Protein AF-A0A7J9VIL5-F1 (afdb_monomer_lite)

Sequence (180 aa):
MVEESLAQEIERLESEGIIAGARVLRSEQWAPGNVTVGGDVGLELYQQQTGLLFSHMFGAVATAGVAPTFTHTFTPGDLSGKAFTAQVGRPDVGGVVRAFTYAGCKVASWELAVEAGENATLGLTVIGMTETTATPLAVATFATDAARPLNFRHGAVTIAGAAAKVRALTVSADNMLSDD

Structure (mmCIF, N/CA/C/O backbone):
data_AF-A0A7J9VIL5-F1
#
_entry.id   AF-A0A7J9VIL5-F1
#
loop_
_atom_site.group_PDB
_atom_site.id
_atom_site.type_symbol
_atom_site.label_atom_id
_atom_site.label_alt_id
_atom_site.label_comp_id
_atom_site.label_asym_id
_atom_site.label_entity_id
_atom_site.label_seq_id
_atom_site.pdbx_PDB_ins_code
_atom_site.Cartn_x
_atom_site.Cartn_y
_atom_site.Cartn_z
_atom_site.occupancy
_atom_site.B_iso_or_equiv
_atom_site.auth_seq_id
_atom_site.auth_comp_id
_atom_site.auth_asym_id
_atom_site.auth_atom_id
_atom_site.pdbx_PDB_model_num
ATOM 1 N N . MET A 1 1 ? -7.597 -12.690 -6.218 1.00 50.41 1 MET A N 1
ATOM 2 C CA . MET A 1 1 ? -6.317 -11.952 -6.380 1.00 50.41 1 MET A CA 1
ATOM 3 C C . MET A 1 1 ? -6.499 -10.450 -6.633 1.00 50.41 1 MET A C 1
ATOM 5 O O . MET A 1 1 ? -5.510 -9.735 -6.573 1.00 50.41 1 MET A O 1
ATOM 9 N N . VAL A 1 2 ? -7.735 -9.960 -6.831 1.00 71.75 2 VAL A N 1
ATOM 10 C CA . VAL A 1 2 ? -8.103 -8.544 -6.643 1.00 71.75 2 VAL A CA 1
ATOM 11 C C . VAL A 1 2 ? -9.085 -8.488 -5.483 1.00 71.75 2 VAL A C 1
ATOM 13 O O . VAL A 1 2 ? -10.294 -8.586 -5.671 1.00 71.75 2 VAL A O 1
ATOM 16 N N . GLU A 1 3 ? -8.545 -8.501 -4.277 1.00 86.56 3 GLU A N 1
ATOM 17 C CA . GLU A 1 3 ? -9.313 -8.544 -3.036 1.00 86.56 3 GLU A CA 1
ATOM 18 C C . GLU A 1 3 ? -8.623 -7.654 -2.012 1.00 86.56 3 GLU A C 1
ATOM 20 O O . GLU A 1 3 ? -7.437 -7.352 -2.135 1.00 86.56 3 GLU A O 1
ATOM 25 N N . GLU A 1 4 ? -9.384 -7.204 -1.030 1.00 92.62 4 GLU A N 1
ATOM 26 C CA . GLU A 1 4 ? -8.912 -6.312 0.014 1.00 92.62 4 GLU A CA 1
ATOM 27 C C . GLU A 1 4 ? -9.476 -6.791 1.355 1.00 92.62 4 GLU A C 1
ATOM 29 O O . GLU A 1 4 ? -10.646 -7.175 1.427 1.00 92.62 4 GLU A O 1
ATOM 34 N N . SER A 1 5 ? -8.638 -6.808 2.394 1.00 94.88 5 SER A N 1
ATOM 35 C CA . SER A 1 5 ? -8.974 -7.343 3.720 1.00 94.88 5 SER A CA 1
ATOM 36 C C . SER A 1 5 ? -8.594 -6.425 4.888 1.00 94.88 5 SER A C 1
ATOM 38 O O . SER A 1 5 ? -8.557 -6.887 6.024 1.00 94.88 5 SER A O 1
ATOM 40 N N . LEU A 1 6 ? -8.346 -5.132 4.651 1.00 95.50 6 LEU A N 1
ATOM 41 C CA . LEU A 1 6 ? -8.044 -4.165 5.706 1.00 95.50 6 LEU A CA 1
ATOM 42 C C . LEU A 1 6 ? -9.165 -4.145 6.741 1.00 95.50 6 LEU A C 1
ATOM 44 O O . LEU A 1 6 ? -10.352 -4.006 6.427 1.00 95.50 6 LEU A O 1
ATOM 48 N N . ALA A 1 7 ? -8.787 -4.246 8.000 1.00 95.44 7 ALA A N 1
ATOM 49 C CA . ALA A 1 7 ? -9.710 -4.131 9.106 1.00 95.44 7 ALA A CA 1
ATOM 50 C C . ALA A 1 7 ? -8.977 -3.606 10.332 1.00 95.44 7 ALA A C 1
ATOM 52 O O . ALA A 1 7 ? -7.764 -3.769 10.480 1.00 95.44 7 ALA A O 1
ATOM 53 N N . GLN A 1 8 ? -9.737 -2.979 11.220 1.00 93.94 8 GLN A N 1
ATOM 54 C CA . GLN A 1 8 ? -9.342 -2.843 12.606 1.00 93.94 8 GLN A CA 1
ATOM 55 C C . GLN A 1 8 ? -9.804 -4.065 13.397 1.00 93.94 8 GLN A C 1
ATOM 57 O O . GLN A 1 8 ? -11.002 -4.348 13.482 1.00 93.94 8 GLN A O 1
ATOM 62 N N . GLU A 1 9 ? -8.860 -4.733 14.044 1.00 91.62 9 GLU A N 1
ATOM 63 C CA . GLU A 1 9 ? -9.131 -5.790 15.006 1.00 91.62 9 GLU A CA 1
ATOM 64 C C . GLU A 1 9 ? -8.836 -5.283 16.416 1.00 91.62 9 GLU A C 1
ATOM 66 O O . GLU A 1 9 ? -7.842 -4.608 16.678 1.00 91.62 9 GLU A O 1
ATOM 71 N N . ILE A 1 10 ? -9.754 -5.572 17.336 1.00 89.94 10 ILE A N 1
ATOM 72 C CA . ILE A 1 10 ? -9.582 -5.288 18.758 1.00 89.94 10 ILE A CA 1
ATOM 73 C C . ILE A 1 10 ? -9.507 -6.639 19.443 1.00 89.94 10 ILE A C 1
ATOM 75 O O . ILE A 1 10 ? -10.493 -7.383 19.456 1.00 89.94 10 ILE A O 1
ATOM 79 N N . GLU A 1 11 ? -8.347 -6.953 20.005 1.00 87.88 11 GLU A N 1
ATOM 80 C CA . GLU A 1 11 ? -8.151 -8.196 20.728 1.00 87.88 11 GLU A CA 1
ATOM 81 C C . GLU A 1 11 ? -9.124 -8.272 21.909 1.00 87.88 11 GLU A C 1
ATOM 83 O O . GLU A 1 11 ? -9.329 -7.314 22.663 1.00 87.88 11 GLU A O 1
ATOM 88 N N . ARG A 1 12 ? -9.746 -9.437 22.077 1.00 88.31 12 ARG A N 1
ATOM 89 C CA . ARG A 1 12 ? -10.652 -9.715 23.185 1.00 88.31 12 ARG A CA 1
ATOM 90 C C . ARG A 1 12 ? -9.928 -10.596 24.198 1.00 88.31 12 ARG A C 1
ATOM 92 O O . ARG A 1 12 ? -9.830 -11.803 24.007 1.00 88.31 12 ARG A O 1
ATOM 99 N N . LEU A 1 13 ? -9.475 -9.999 25.297 1.00 88.00 13 LEU A N 1
ATOM 100 C CA . LEU A 1 13 ? -8.870 -10.725 26.411 1.00 88.00 13 LEU A CA 1
ATOM 101 C C . LEU A 1 13 ? -9.982 -11.314 27.281 1.00 88.00 13 LEU A C 1
ATOM 103 O O . LEU A 1 13 ? -10.605 -10.611 28.082 1.00 88.00 13 LEU A O 1
ATOM 107 N N . GLU A 1 14 ? -10.284 -12.595 27.085 1.00 88.19 14 GLU A N 1
ATOM 108 C CA . GLU A 1 14 ? -11.337 -13.283 27.834 1.00 88.19 14 GLU A CA 1
ATOM 109 C C . GLU A 1 14 ? -10.905 -13.618 29.264 1.00 88.19 14 GLU A C 1
ATOM 111 O O . GLU A 1 14 ? -9.749 -13.927 29.547 1.00 88.19 14 GLU A O 1
ATOM 116 N N . SER A 1 15 ? -11.853 -13.550 30.199 1.00 85.69 15 SER A N 1
ATOM 117 C CA . SER A 1 15 ? -11.579 -13.873 31.597 1.00 85.69 15 SER A CA 1
ATOM 118 C C . SER A 1 15 ? -11.447 -15.383 31.802 1.00 85.69 15 SER A C 1
ATOM 120 O O . SER A 1 15 ? -12.393 -16.127 31.573 1.00 85.69 15 SER A O 1
ATOM 122 N N . GLU A 1 16 ? -10.338 -15.843 32.376 1.00 86.00 16 GLU A N 1
ATOM 123 C CA . GLU A 1 16 ? -10.202 -17.243 32.822 1.00 86.00 16 GLU A CA 1
ATOM 124 C C . GLU A 1 16 ? -11.049 -17.561 34.077 1.00 86.00 16 GLU A C 1
ATOM 126 O O . GLU A 1 16 ? -11.151 -18.708 34.516 1.00 86.00 16 GLU A O 1
ATOM 131 N N . GLY A 1 17 ? -11.672 -16.543 34.682 1.00 81.44 17 GLY A N 1
ATOM 132 C CA . GLY A 1 17 ? -12.473 -16.673 35.891 1.00 81.44 17 GLY A CA 1
ATOM 133 C C . GLY A 1 17 ? -13.836 -17.321 35.637 1.00 81.44 17 GLY A C 1
ATOM 134 O O . GLY A 1 17 ? -14.679 -16.788 34.913 1.00 81.44 17 GLY A O 1
ATOM 135 N N . ILE A 1 18 ? -14.105 -18.436 36.318 1.00 79.62 18 ILE A N 1
ATOM 136 C CA . ILE A 1 18 ? -15.421 -19.087 36.307 1.00 79.62 18 ILE A CA 1
ATOM 137 C C . ILE A 1 18 ? -16.302 -18.477 37.404 1.00 79.62 18 ILE A C 1
ATOM 139 O O . ILE A 1 18 ? -15.983 -18.543 38.591 1.00 79.62 18 ILE A O 1
ATOM 143 N N . ILE A 1 19 ? -17.449 -17.910 37.018 1.00 81.50 19 ILE A N 1
ATOM 144 C CA . ILE A 1 19 ? -18.454 -17.417 37.968 1.00 81.50 19 ILE A CA 1
ATOM 145 C C . ILE A 1 19 ? -19.258 -18.606 38.499 1.00 81.50 19 ILE A C 1
ATOM 147 O O . ILE A 1 19 ? -19.822 -19.382 37.726 1.00 81.50 19 ILE A O 1
ATOM 151 N N . ALA A 1 20 ? -19.359 -18.728 39.824 1.00 81.88 20 ALA A N 1
ATOM 152 C CA . ALA A 1 20 ? -20.135 -19.788 40.460 1.00 81.88 20 ALA A CA 1
ATOM 153 C C . ALA A 1 20 ? -21.580 -19.833 39.924 1.00 81.88 20 ALA A C 1
ATOM 155 O O . ALA A 1 20 ? -22.279 -18.821 39.873 1.00 81.88 20 ALA A O 1
ATOM 156 N N . GLY A 1 21 ? -22.024 -21.022 39.508 1.00 82.88 21 GLY A N 1
ATOM 157 C CA . GLY A 1 21 ? -23.356 -21.241 38.934 1.00 82.88 21 GLY A CA 1
ATOM 158 C C . GLY A 1 21 ? -23.487 -20.922 37.438 1.00 82.88 21 GLY A C 1
ATOM 159 O O . GLY A 1 21 ? -24.514 -21.255 36.849 1.00 82.88 21 GLY A O 1
ATOM 160 N N . ALA A 1 22 ? -22.468 -20.342 36.798 1.00 79.19 22 ALA A N 1
ATOM 161 C CA . ALA A 1 22 ? -22.410 -20.204 35.346 1.00 79.19 22 ALA A CA 1
ATOM 162 C C . ALA A 1 22 ? -21.705 -21.417 34.716 1.00 79.19 22 ALA A C 1
ATOM 164 O O . ALA A 1 22 ? -20.720 -21.924 35.247 1.00 79.19 22 ALA A O 1
ATOM 165 N N . ARG A 1 23 ? -22.223 -21.896 33.579 1.00 80.44 23 ARG A N 1
ATOM 166 C CA . ARG A 1 23 ? -21.631 -23.009 32.806 1.00 80.44 23 ARG A CA 1
ATOM 167 C C . ARG A 1 23 ? -20.830 -22.548 31.589 1.00 80.44 23 ARG A C 1
ATOM 169 O O . ARG A 1 23 ? -20.159 -23.361 30.968 1.00 80.44 23 ARG A O 1
ATOM 176 N N . VAL A 1 24 ? -20.950 -21.270 31.241 1.00 83.25 24 VAL A N 1
ATOM 177 C CA . VAL A 1 24 ? -20.284 -20.624 30.110 1.00 83.25 24 VAL A CA 1
ATOM 178 C C . VAL A 1 24 ? -19.866 -19.218 30.522 1.00 83.25 24 VAL A C 1
ATOM 180 O O . VAL A 1 24 ? -20.487 -18.619 31.408 1.00 83.25 24 VAL A O 1
ATOM 183 N N . LEU A 1 25 ? -18.831 -18.706 29.863 1.00 81.25 25 LEU A N 1
ATOM 184 C CA . LEU A 1 25 ? -18.426 -17.307 29.930 1.00 81.25 25 LEU A CA 1
ATOM 185 C C . LEU A 1 25 ? -19.594 -16.402 29.525 1.00 81.25 25 LEU A C 1
ATOM 187 O O . LEU A 1 25 ? -20.262 -16.630 28.515 1.00 81.25 25 LEU A O 1
ATOM 191 N N . ARG A 1 26 ? -19.864 -15.374 30.329 1.00 83.19 26 ARG A N 1
ATOM 192 C CA . ARG A 1 26 ? -20.843 -14.340 29.975 1.00 83.19 26 ARG A CA 1
ATOM 193 C C . ARG A 1 26 ? -20.239 -13.394 28.940 1.00 83.19 26 ARG A C 1
ATOM 195 O O . ARG A 1 26 ? -19.035 -13.162 28.937 1.00 83.19 26 ARG A O 1
ATOM 202 N N . SER A 1 27 ? -21.086 -12.768 28.122 1.00 83.06 27 SER A N 1
ATOM 203 C CA . SER A 1 27 ? -20.645 -11.831 27.072 1.00 83.06 27 SER A CA 1
ATOM 204 C C . SER A 1 27 ? -19.795 -10.663 27.596 1.00 83.06 27 SER A C 1
ATOM 206 O O . SER A 1 27 ? -18.998 -10.107 26.844 1.00 83.06 27 SER A O 1
ATOM 208 N N . GLU A 1 28 ? -19.954 -10.301 28.869 1.00 85.31 28 GLU A N 1
ATOM 209 C CA . GLU A 1 28 ? -19.268 -9.199 29.560 1.00 85.31 28 GLU A CA 1
ATOM 210 C C . GLU A 1 28 ? -17.911 -9.604 30.161 1.00 85.31 28 GLU A C 1
ATOM 212 O O . GLU A 1 28 ? -17.164 -8.744 30.611 1.00 85.31 28 GLU A O 1
ATOM 217 N N . GLN A 1 29 ? -17.571 -10.897 30.190 1.00 86.88 29 GLN A N 1
ATOM 218 C CA . GLN A 1 29 ? -16.347 -11.403 30.822 1.00 86.88 29 GLN A CA 1
ATOM 219 C C . GLN A 1 29 ? -15.125 -11.290 29.901 1.00 86.88 29 GLN A C 1
ATOM 221 O O . GLN A 1 29 ? -14.485 -12.286 29.564 1.00 86.88 29 GLN A O 1
ATOM 226 N N . TRP A 1 30 ? -14.808 -10.067 29.489 1.00 90.75 30 TRP A N 1
ATOM 227 C CA . TRP A 1 30 ? -13.638 -9.754 28.677 1.00 90.75 30 TRP A CA 1
ATOM 228 C C . TRP A 1 30 ? -13.170 -8.315 28.908 1.00 90.75 30 TRP A C 1
ATOM 230 O O . TRP A 1 30 ? -13.945 -7.464 29.348 1.00 90.75 30 TRP A O 1
ATOM 240 N N . ALA A 1 31 ? -11.915 -8.045 28.568 1.00 88.62 31 ALA A N 1
ATOM 241 C CA . ALA A 1 31 ? -11.353 -6.703 28.457 1.00 88.62 31 ALA A CA 1
ATOM 242 C C . ALA A 1 31 ? -10.746 -6.501 27.055 1.00 88.62 31 ALA A C 1
ATOM 244 O O . ALA A 1 31 ? -10.309 -7.478 26.442 1.00 88.62 31 ALA A O 1
ATOM 245 N N . PRO A 1 32 ? -10.725 -5.266 26.523 1.00 87.50 32 PRO A N 1
ATOM 246 C CA . PRO A 1 32 ? -10.041 -4.983 25.266 1.00 87.50 32 PRO A CA 1
ATOM 247 C C . PRO A 1 32 ? -8.521 -5.116 25.446 1.00 87.50 32 PRO A C 1
ATOM 249 O O . PRO A 1 32 ? -7.963 -4.583 26.407 1.00 87.50 32 PRO A O 1
ATOM 252 N N . GLY A 1 33 ? -7.885 -5.843 24.532 1.00 87.75 33 GLY A N 1
ATOM 253 C CA . GLY A 1 33 ? -6.436 -5.964 24.388 1.00 87.75 33 GLY A CA 1
ATOM 254 C C . GLY A 1 33 ? -5.891 -4.994 23.341 1.00 87.75 33 GLY A C 1
ATOM 255 O O . GLY A 1 33 ? -6.395 -3.874 23.205 1.00 87.75 33 GLY A O 1
ATOM 256 N N . ASN A 1 34 ? -4.861 -5.418 22.608 1.00 86.69 34 ASN A N 1
ATOM 257 C CA . ASN A 1 34 ? -4.253 -4.589 21.569 1.00 86.69 34 ASN A CA 1
ATOM 258 C C . ASN A 1 34 ? -5.235 -4.290 20.425 1.00 86.69 34 ASN A C 1
ATOM 260 O O . ASN A 1 34 ? -6.124 -5.082 20.106 1.00 86.69 34 ASN A O 1
ATOM 264 N N . VAL A 1 35 ? -5.057 -3.123 19.803 1.00 89.31 35 VAL A N 1
ATOM 265 C CA . VAL A 1 35 ? -5.771 -2.738 18.583 1.00 89.31 35 VAL A CA 1
ATOM 266 C C . VAL A 1 35 ? -4.790 -2.814 17.431 1.00 89.31 35 VAL A C 1
ATOM 268 O O . VAL A 1 35 ? -3.784 -2.109 17.437 1.00 89.31 35 VAL A O 1
ATOM 271 N N . THR A 1 36 ? -5.098 -3.638 16.443 1.00 92.25 36 THR A N 1
ATOM 272 C CA . THR A 1 36 ? -4.320 -3.758 15.214 1.00 92.25 36 THR A CA 1
ATOM 273 C C . THR A 1 36 ? -5.149 -3.240 14.051 1.00 92.25 36 THR A C 1
ATOM 275 O O . THR A 1 36 ? -6.374 -3.363 14.020 1.00 92.25 36 THR A O 1
ATOM 278 N N . VAL A 1 37 ? -4.488 -2.595 13.096 1.00 95.31 37 VAL A N 1
ATOM 279 C CA . VAL A 1 37 ? -5.120 -2.104 11.873 1.00 95.31 37 VAL A CA 1
ATOM 280 C C . VAL A 1 37 ? -4.255 -2.556 10.716 1.00 95.31 37 VAL A C 1
ATOM 282 O O . VAL A 1 37 ? -3.073 -2.224 10.663 1.00 95.31 37 VAL A O 1
ATOM 285 N N . GLY A 1 38 ? -4.824 -3.299 9.779 1.00 95.06 38 GLY A N 1
ATOM 286 C CA . GLY A 1 38 ? -4.060 -3.810 8.652 1.00 95.06 38 GLY A CA 1
ATOM 287 C C . GLY A 1 38 ? -4.807 -4.869 7.866 1.00 95.06 38 GLY A C 1
ATOM 288 O O . GLY A 1 38 ? -5.978 -5.133 8.123 1.00 95.06 38 GLY A O 1
ATOM 289 N N . GLY A 1 39 ? -4.123 -5.432 6.879 1.00 95.38 39 GLY A N 1
ATOM 290 C CA . GLY A 1 39 ? -4.650 -6.454 5.983 1.00 95.38 39 GLY A CA 1
ATOM 291 C C . GLY A 1 39 ? -3.983 -6.406 4.614 1.00 95.38 39 GLY A C 1
ATOM 292 O O . GLY A 1 39 ? -3.057 -5.625 4.374 1.00 95.38 39 GLY A O 1
ATOM 293 N N . ASP A 1 40 ? -4.490 -7.228 3.706 1.00 96.38 40 ASP A N 1
ATOM 294 C CA . ASP A 1 40 ? -3.935 -7.409 2.372 1.00 96.38 40 ASP A CA 1
ATOM 295 C C . ASP A 1 40 ? -4.721 -6.618 1.331 1.00 96.38 40 ASP A C 1
ATOM 297 O O . ASP A 1 40 ? -5.937 -6.438 1.425 1.00 96.38 40 ASP A O 1
ATOM 301 N N . VAL A 1 41 ? -4.017 -6.160 0.300 1.00 95.44 41 VAL A N 1
ATOM 302 C CA . VAL A 1 41 ? -4.581 -5.475 -0.862 1.00 95.44 41 VAL A CA 1
ATOM 303 C C . VAL A 1 41 ? -3.983 -6.088 -2.126 1.00 95.44 41 VAL A C 1
ATOM 305 O O . VAL A 1 41 ? -2.790 -5.946 -2.396 1.00 95.44 41 VAL A O 1
ATOM 308 N N . GLY A 1 42 ? -4.820 -6.754 -2.919 1.00 94.69 42 GLY A N 1
ATOM 309 C CA . GLY A 1 42 ? -4.481 -7.303 -4.231 1.00 94.69 42 GLY A CA 1
ATOM 310 C C . GLY A 1 42 ? -5.042 -6.445 -5.362 1.00 94.69 42 GLY A C 1
ATOM 311 O O . GLY A 1 42 ? -6.223 -6.098 -5.362 1.00 94.69 42 GLY A O 1
ATOM 312 N N . LEU A 1 43 ? -4.201 -6.102 -6.337 1.00 91.38 43 LEU A N 1
ATOM 313 C CA . LEU A 1 43 ? -4.531 -5.223 -7.462 1.00 91.38 43 LEU A CA 1
ATOM 314 C C . LEU A 1 43 ? -3.930 -5.769 -8.762 1.00 91.38 43 LEU A C 1
ATOM 316 O O . LEU A 1 43 ? -2.852 -6.366 -8.746 1.00 91.38 43 LEU A O 1
ATOM 320 N N . GLU A 1 44 ? -4.541 -5.478 -9.913 1.00 93.44 44 GLU A N 1
ATOM 321 C CA . GLU A 1 44 ? -3.771 -5.473 -11.162 1.00 93.44 44 GLU A CA 1
ATOM 322 C C . GLU A 1 44 ? -2.944 -4.190 -11.272 1.00 93.44 44 GLU A C 1
ATOM 324 O O . GLU A 1 44 ? -3.331 -3.119 -10.799 1.00 93.44 44 GLU A O 1
ATOM 329 N N . LEU A 1 45 ? -1.793 -4.279 -11.930 1.00 91.62 45 LEU A N 1
ATOM 330 C CA . LEU A 1 45 ? -0.929 -3.130 -12.134 1.00 91.62 45 LEU A CA 1
ATOM 331 C C . LEU A 1 45 ? -1.412 -2.317 -13.340 1.00 91.62 45 LEU A C 1
ATOM 333 O O . LEU A 1 45 ? -1.381 -2.795 -14.472 1.00 91.62 45 LEU A O 1
ATOM 337 N N . TYR A 1 46 ? -1.812 -1.068 -13.116 1.00 89.75 46 TYR A N 1
ATOM 338 C CA . TYR A 1 46 ? -2.254 -0.152 -14.171 1.00 89.75 46 TYR A CA 1
ATOM 339 C C . TYR A 1 46 ? -1.144 0.818 -14.593 1.00 89.75 46 TYR A C 1
ATOM 341 O O . TYR A 1 46 ? -0.181 1.069 -13.870 1.00 89.75 46 TYR A O 1
ATOM 349 N N . GLN A 1 47 ? -1.283 1.396 -15.786 1.00 83.31 47 GLN A N 1
ATOM 350 C CA . GLN A 1 47 ? -0.297 2.330 -16.344 1.00 83.31 47 GLN A CA 1
ATOM 351 C C . GLN A 1 47 ? -0.243 3.711 -15.658 1.00 83.31 47 GLN A C 1
ATOM 353 O O . GLN A 1 47 ? 0.608 4.530 -15.998 1.00 83.31 47 GLN A O 1
ATOM 358 N N . GLN A 1 48 ? -1.150 4.005 -14.723 1.00 84.81 48 GLN A N 1
ATOM 359 C CA . GLN A 1 48 ? -1.233 5.292 -14.027 1.00 84.81 48 GLN A CA 1
ATOM 360 C C . GLN A 1 48 ? -1.308 5.097 -12.509 1.00 84.81 48 GLN A C 1
ATOM 362 O O . GLN A 1 48 ? -1.772 4.069 -12.033 1.00 84.81 48 GLN A O 1
ATOM 367 N N . GLN A 1 49 ? -0.859 6.112 -11.761 1.00 81.25 49 GLN A N 1
ATOM 368 C CA . GLN A 1 49 ? -0.981 6.242 -10.295 1.00 81.25 49 GLN A CA 1
ATOM 369 C C . GLN A 1 49 ? -0.277 5.170 -9.429 1.00 81.25 49 GLN A C 1
ATOM 371 O O . GLN A 1 49 ? -0.273 5.282 -8.206 1.00 81.25 49 GLN A O 1
ATOM 376 N N . THR A 1 50 ? 0.435 4.211 -10.023 1.00 86.75 50 THR A N 1
ATOM 377 C CA . THR A 1 50 ? 1.204 3.175 -9.302 1.00 86.75 50 THR A CA 1
ATOM 378 C C . THR A 1 50 ? 2.473 3.700 -8.623 1.00 86.75 50 THR A C 1
ATOM 380 O O . THR A 1 50 ? 2.939 3.120 -7.644 1.00 86.75 50 THR A O 1
ATOM 383 N N . GLY A 1 51 ? 3.008 4.841 -9.074 1.00 89.75 51 GLY A N 1
ATOM 384 C CA . GLY A 1 51 ? 4.227 5.434 -8.510 1.00 89.75 51 GLY A CA 1
ATOM 385 C C . GLY A 1 51 ? 4.113 5.842 -7.036 1.00 89.75 51 GLY A C 1
ATOM 386 O O . GLY A 1 51 ? 5.119 5.842 -6.325 1.00 89.75 51 GLY A O 1
ATOM 387 N N . LEU A 1 52 ? 2.899 6.138 -6.554 1.00 90.06 52 LEU A N 1
ATOM 388 C CA . LEU A 1 52 ? 2.655 6.379 -5.131 1.00 90.06 52 LEU A CA 1
ATOM 389 C C . LEU A 1 52 ? 2.944 5.108 -4.323 1.00 90.06 52 LEU A C 1
ATOM 391 O O . LEU A 1 52 ? 3.777 5.138 -3.422 1.00 90.06 52 LEU A O 1
ATOM 395 N N . LEU A 1 53 ? 2.320 3.987 -4.696 1.00 92.56 53 LEU A N 1
ATOM 396 C CA . LEU A 1 53 ? 2.506 2.696 -4.027 1.00 92.56 53 LEU A CA 1
ATOM 397 C C . LEU A 1 53 ? 3.973 2.263 -4.070 1.00 92.56 53 LEU A C 1
ATOM 399 O O . LEU A 1 53 ? 4.540 1.922 -3.038 1.00 92.56 53 LEU A O 1
ATOM 403 N N . PHE A 1 54 ? 4.630 2.397 -5.225 1.00 94.25 54 PHE A N 1
ATOM 404 C CA . PHE A 1 54 ? 6.054 2.082 -5.360 1.00 94.25 54 PHE A CA 1
ATOM 405 C C . PHE A 1 54 ? 6.944 2.955 -4.464 1.00 94.25 54 PHE A C 1
ATOM 407 O O . PHE A 1 54 ? 7.913 2.464 -3.891 1.00 94.25 54 PHE A O 1
ATOM 414 N N . SER A 1 55 ? 6.595 4.225 -4.250 1.00 93.81 55 SER A N 1
ATOM 415 C CA . SER A 1 55 ? 7.324 5.074 -3.299 1.00 93.81 55 SER A CA 1
ATOM 416 C C . SER A 1 55 ? 7.192 4.578 -1.853 1.00 93.81 55 SER A C 1
ATOM 418 O O . SER A 1 55 ? 8.149 4.688 -1.091 1.00 93.81 55 SER A O 1
ATOM 420 N N . HIS A 1 56 ? 6.042 4.009 -1.478 1.00 94.69 56 HIS A N 1
ATOM 421 C CA . HIS A 1 56 ? 5.818 3.417 -0.152 1.00 94.69 56 HIS A CA 1
ATOM 422 C C . HIS A 1 56 ? 6.374 1.993 -0.010 1.00 94.69 56 HIS A C 1
ATOM 424 O O . HIS A 1 56 ? 6.659 1.577 1.106 1.00 94.69 56 HIS A O 1
ATOM 430 N N . MET A 1 57 ? 6.560 1.268 -1.115 1.00 95.12 57 MET A N 1
ATOM 431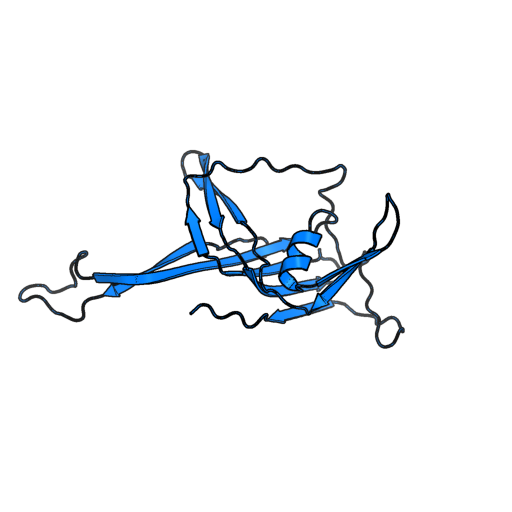 C CA . MET A 1 57 ? 7.201 -0.051 -1.137 1.00 95.12 57 MET A CA 1
ATOM 432 C C . MET A 1 57 ? 8.724 0.044 -1.029 1.00 95.12 57 MET A C 1
ATOM 434 O O . MET A 1 57 ? 9.328 -0.730 -0.297 1.00 95.12 57 MET A O 1
ATOM 438 N N . PHE A 1 58 ? 9.339 0.974 -1.770 1.00 94.69 58 PHE A N 1
ATOM 439 C CA . PHE A 1 58 ? 10.795 1.066 -1.913 1.00 94.69 58 PHE A CA 1
ATOM 440 C C . PHE A 1 58 ? 11.434 2.167 -1.054 1.00 94.69 58 PHE A C 1
ATOM 442 O O . PHE A 1 58 ? 12.611 2.072 -0.734 1.00 94.69 58 PHE A O 1
ATOM 449 N N . GLY A 1 59 ? 10.710 3.226 -0.682 1.00 93.44 59 GLY A N 1
ATOM 450 C CA . GLY A 1 59 ? 11.215 4.313 0.172 1.00 93.44 59 GLY A CA 1
ATOM 451 C C . GLY A 1 59 ? 11.999 5.413 -0.553 1.00 93.44 59 GLY A C 1
ATOM 452 O O . GLY A 1 59 ? 11.910 6.580 -0.164 1.00 93.44 59 GLY A O 1
ATOM 453 N N . ALA A 1 60 ? 12.680 5.101 -1.659 1.00 93.44 60 ALA A N 1
ATOM 454 C CA . ALA A 1 60 ? 13.34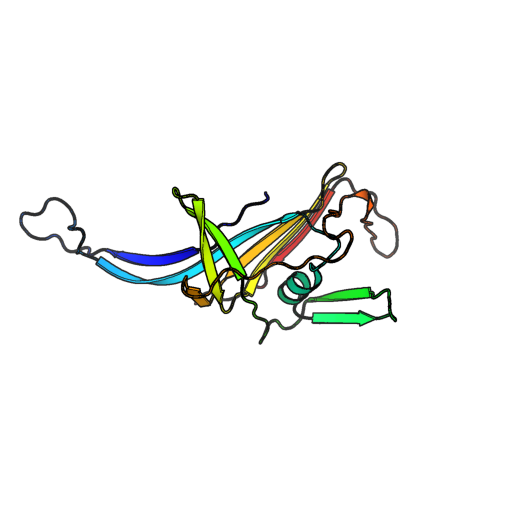9 6.094 -2.501 1.00 93.44 60 ALA A CA 1
ATOM 455 C C . ALA A 1 60 ? 12.890 6.029 -3.966 1.00 93.44 60 ALA A C 1
ATOM 457 O O . ALA A 1 60 ? 12.736 4.956 -4.550 1.00 93.44 60 ALA A O 1
ATOM 458 N N . VAL A 1 61 ? 12.704 7.209 -4.568 1.00 94.81 61 VAL A N 1
ATOM 459 C CA . VAL A 1 61 ? 12.366 7.377 -5.985 1.00 94.81 61 VAL A CA 1
ATOM 460 C C . VAL A 1 61 ? 13.232 8.470 -6.607 1.00 94.81 61 VAL A C 1
ATOM 462 O O . VAL A 1 61 ? 13.300 9.591 -6.104 1.00 94.81 61 VAL A O 1
ATOM 465 N N . ALA A 1 62 ? 13.877 8.156 -7.726 1.00 94.94 62 ALA A N 1
ATOM 466 C CA . ALA A 1 62 ? 14.539 9.127 -8.586 1.00 94.94 62 ALA A CA 1
ATOM 467 C C . ALA A 1 62 ? 13.707 9.320 -9.856 1.00 94.94 62 ALA A C 1
ATOM 469 O O . ALA A 1 62 ? 13.338 8.347 -10.509 1.00 94.94 62 ALA A O 1
ATOM 470 N N . THR A 1 63 ? 13.413 10.571 -10.209 1.00 94.50 63 THR A N 1
ATOM 471 C CA . THR A 1 63 ? 12.664 10.905 -11.427 1.00 94.50 63 THR A CA 1
ATOM 472 C C . THR A 1 63 ? 13.574 11.640 -12.397 1.00 94.50 63 THR A C 1
ATOM 474 O O . THR A 1 63 ? 14.188 12.639 -12.029 1.00 94.50 63 THR A O 1
ATOM 477 N N . ALA A 1 64 ? 13.650 11.159 -13.633 1.00 95.19 64 ALA A N 1
ATOM 478 C CA . ALA A 1 64 ? 14.415 11.771 -14.713 1.00 95.19 64 ALA A CA 1
ATOM 479 C C . ALA A 1 64 ? 13.535 11.990 -15.949 1.00 95.19 64 ALA A C 1
ATOM 481 O O . ALA A 1 64 ? 12.523 11.315 -16.129 1.00 95.19 64 ALA A O 1
ATOM 482 N N . GLY A 1 65 ? 13.942 12.915 -16.818 1.00 92.06 65 GLY A N 1
ATOM 483 C CA . GLY A 1 65 ? 13.228 13.242 -18.054 1.00 92.06 65 GLY A CA 1
ATOM 484 C C . GLY A 1 65 ? 12.611 14.638 -18.044 1.00 92.06 65 GLY A C 1
ATOM 485 O O . GLY A 1 65 ? 12.773 15.411 -17.101 1.00 92.06 65 GLY A O 1
ATOM 486 N N . VAL A 1 66 ? 11.923 14.961 -19.135 1.00 90.19 66 VAL A N 1
ATOM 487 C CA . VAL A 1 66 ? 11.206 16.223 -19.341 1.00 90.19 66 VAL A CA 1
ATOM 488 C C . VAL A 1 66 ? 9.810 15.910 -19.862 1.00 90.19 66 VAL A C 1
ATOM 490 O O . VAL A 1 66 ? 9.613 14.914 -20.559 1.00 90.19 66 VAL A O 1
ATOM 493 N N . ALA A 1 67 ? 8.839 16.764 -19.535 1.00 86.56 67 ALA A N 1
ATOM 494 C CA . ALA A 1 67 ? 7.455 16.566 -19.951 1.00 86.56 67 ALA A CA 1
ATOM 495 C C . ALA A 1 67 ? 7.352 16.303 -21.473 1.00 86.56 67 ALA A C 1
ATOM 497 O O . ALA A 1 67 ? 8.032 16.977 -22.252 1.00 86.56 67 ALA A O 1
ATOM 498 N N . PRO A 1 68 ? 6.506 15.351 -21.911 1.00 81.88 68 PRO A N 1
ATOM 499 C CA . PRO A 1 68 ? 5.471 14.662 -21.130 1.00 81.88 68 PRO A CA 1
ATOM 500 C C . PRO A 1 68 ? 5.905 13.330 -20.490 1.00 81.88 68 PRO A C 1
ATOM 502 O O . PRO A 1 68 ? 5.094 12.719 -19.797 1.00 81.88 68 PRO A O 1
ATOM 505 N N . THR A 1 69 ? 7.139 12.867 -20.709 1.00 85.81 69 THR A N 1
ATOM 506 C CA . THR A 1 69 ? 7.570 11.518 -20.310 1.00 85.81 69 THR A CA 1
ATOM 507 C C . THR A 1 69 ? 8.626 11.575 -19.218 1.00 85.81 69 THR A C 1
ATOM 509 O O . THR A 1 69 ? 9.664 12.219 -19.365 1.00 85.81 69 THR A O 1
ATOM 512 N N . PHE A 1 70 ? 8.386 10.828 -18.145 1.00 88.31 70 PHE A N 1
ATOM 513 C CA . PHE A 1 70 ? 9.313 10.692 -17.032 1.00 88.31 70 PHE A CA 1
ATOM 514 C C . PHE A 1 70 ? 9.668 9.227 -16.813 1.00 88.31 70 PHE A C 1
ATOM 516 O O . PHE A 1 70 ? 8.834 8.337 -16.978 1.00 88.31 70 PHE A O 1
ATOM 523 N N . THR A 1 71 ? 10.911 8.993 -16.413 1.00 91.75 71 THR A N 1
ATOM 524 C CA . THR A 1 71 ? 11.390 7.697 -15.939 1.00 91.75 71 THR A CA 1
ATOM 525 C C . THR A 1 71 ? 11.518 7.768 -14.427 1.00 91.75 71 THR A C 1
ATOM 527 O O . THR A 1 71 ? 12.222 8.638 -13.912 1.00 91.75 71 THR A O 1
ATOM 530 N N . HIS A 1 72 ? 10.860 6.844 -13.727 1.00 92.38 72 HIS A N 1
ATOM 531 C CA . HIS A 1 72 ? 10.969 6.691 -12.280 1.00 92.38 72 HIS A CA 1
ATOM 532 C C . HIS A 1 72 ? 11.793 5.448 -11.948 1.00 92.38 72 HIS A C 1
ATOM 534 O O . HIS A 1 72 ? 11.457 4.344 -12.374 1.00 92.38 72 HIS A O 1
ATOM 540 N N . THR A 1 73 ? 12.849 5.634 -11.166 1.00 93.94 73 THR A N 1
ATOM 541 C CA . THR A 1 73 ? 13.664 4.551 -10.617 1.00 93.94 73 THR A CA 1
ATOM 542 C C . THR A 1 73 ? 13.362 4.435 -9.134 1.00 93.94 73 THR A C 1
ATOM 544 O O . THR A 1 73 ? 13.661 5.357 -8.374 1.00 93.94 73 THR A O 1
ATOM 547 N N . PHE A 1 74 ? 12.776 3.310 -8.733 1.00 94.12 74 PHE A N 1
ATOM 548 C CA . PHE A 1 74 ? 12.495 2.991 -7.337 1.00 94.12 74 PHE A CA 1
ATOM 549 C C . PHE A 1 74 ? 13.605 2.103 -6.790 1.00 94.12 74 PHE A C 1
ATOM 551 O O . PHE A 1 74 ? 13.988 1.118 -7.421 1.00 94.12 74 PHE A O 1
ATOM 558 N N . THR A 1 75 ? 14.142 2.466 -5.633 1.00 94.31 75 THR A N 1
ATOM 559 C CA . THR A 1 75 ? 15.248 1.747 -4.991 1.00 94.31 75 THR A CA 1
ATOM 560 C C . THR A 1 75 ? 14.948 1.570 -3.514 1.00 94.31 75 THR A C 1
ATOM 562 O O . THR A 1 75 ? 14.461 2.533 -2.920 1.00 94.31 75 THR A O 1
ATOM 565 N N . PRO A 1 76 ? 15.280 0.413 -2.911 1.00 93.44 76 PRO A N 1
ATOM 566 C CA . PRO A 1 76 ? 15.201 0.248 -1.466 1.00 93.44 76 PRO A CA 1
ATOM 567 C C . PRO A 1 76 ? 15.930 1.387 -0.742 1.00 93.44 76 PRO A C 1
ATOM 569 O O . PRO A 1 76 ? 17.085 1.693 -1.048 1.00 93.44 76 PRO A O 1
ATOM 572 N N . GLY A 1 77 ? 15.239 2.033 0.186 1.00 92.38 77 GLY A N 1
ATOM 573 C CA . GLY A 1 77 ? 15.695 3.194 0.933 1.00 92.38 77 GLY A CA 1
ATOM 574 C C . GLY A 1 77 ? 14.907 3.359 2.230 1.00 92.38 77 GLY A C 1
ATOM 575 O O . GLY A 1 77 ? 14.149 2.48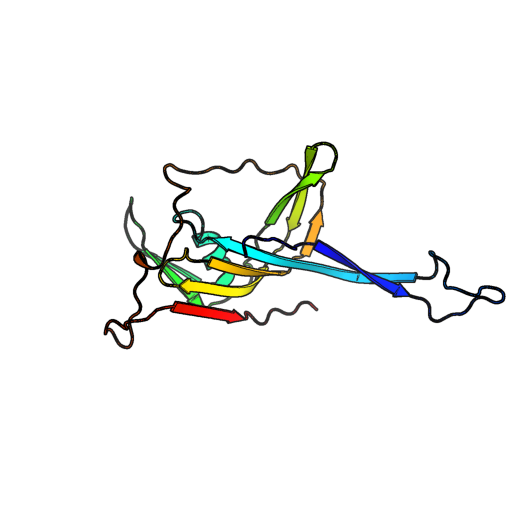0 2.629 1.00 92.38 77 GLY A O 1
ATOM 576 N N . ASP A 1 78 ? 15.099 4.492 2.901 1.00 91.44 78 ASP A N 1
ATOM 577 C CA . ASP A 1 78 ? 14.442 4.763 4.180 1.00 91.44 78 ASP A CA 1
ATOM 578 C C . ASP A 1 78 ? 12.924 4.978 4.017 1.00 91.44 78 ASP A C 1
ATOM 580 O O . ASP A 1 78 ? 12.470 5.781 3.198 1.00 91.44 78 ASP A O 1
ATOM 584 N N . LEU A 1 79 ? 12.139 4.266 4.830 1.00 91.12 79 LEU A N 1
ATOM 585 C CA . LEU A 1 79 ? 10.675 4.355 4.898 1.00 91.12 79 LEU A CA 1
ATOM 586 C C . LEU A 1 79 ? 10.189 5.286 6.024 1.00 91.12 79 LEU A C 1
ATOM 588 O O . LEU A 1 79 ? 8.982 5.428 6.264 1.00 91.12 79 LEU A O 1
ATOM 592 N N . SER A 1 80 ? 11.105 5.930 6.743 1.00 89.50 80 SER A N 1
ATOM 593 C CA . SER A 1 80 ? 10.782 6.902 7.785 1.00 89.50 80 SER A CA 1
ATOM 594 C C . SER A 1 80 ? 10.013 8.090 7.207 1.00 89.50 80 SER A C 1
ATOM 596 O O . SER A 1 80 ? 10.326 8.626 6.145 1.00 89.50 80 SER A O 1
ATOM 598 N N . GLY A 1 81 ? 8.938 8.487 7.893 1.00 88.25 81 GLY A N 1
ATOM 599 C CA . GLY A 1 81 ? 8.050 9.563 7.439 1.00 88.25 81 GLY A CA 1
ATOM 600 C C . GLY A 1 81 ? 7.233 9.252 6.175 1.00 88.25 81 GLY A C 1
ATOM 601 O O . GLY A 1 81 ? 6.468 10.108 5.732 1.00 88.25 81 GLY A O 1
ATOM 602 N N . LYS A 1 82 ? 7.350 8.052 5.589 1.00 91.56 82 LYS A N 1
ATOM 603 C CA . LYS A 1 82 ? 6.483 7.596 4.498 1.00 91.56 82 LYS A CA 1
ATOM 604 C C . LYS A 1 82 ? 5.271 6.894 5.091 1.00 91.56 82 LYS A C 1
ATOM 606 O O . LYS A 1 82 ? 5.383 5.788 5.607 1.00 91.56 82 LYS A O 1
ATOM 611 N N . ALA A 1 83 ? 4.120 7.541 5.000 1.00 93.81 83 ALA A N 1
ATOM 612 C CA . ALA A 1 83 ? 2.830 6.951 5.320 1.00 93.81 83 ALA A CA 1
ATOM 613 C C . ALA A 1 83 ? 1.788 7.445 4.317 1.00 93.81 83 ALA A C 1
ATOM 615 O O . ALA A 1 83 ? 1.933 8.536 3.758 1.00 93.81 83 ALA A O 1
ATOM 616 N N . PHE A 1 84 ? 0.758 6.645 4.087 1.00 94.81 84 PHE A N 1
ATOM 617 C CA . PHE A 1 84 ? -0.376 7.005 3.246 1.00 94.81 84 PHE A CA 1
ATOM 618 C C . PHE A 1 84 ? -1.691 6.783 3.990 1.00 94.81 84 PHE A C 1
ATOM 620 O O . PHE A 1 84 ? -1.726 6.220 5.082 1.00 94.81 84 PHE A O 1
ATOM 627 N N . THR A 1 85 ? -2.779 7.252 3.395 1.00 95.50 85 THR A N 1
ATOM 628 C CA . THR A 1 85 ? -4.132 6.955 3.859 1.00 95.50 85 THR A CA 1
ATOM 629 C C . THR A 1 85 ? -4.789 6.074 2.812 1.00 95.50 85 THR A C 1
ATOM 631 O O . THR A 1 85 ? -4.836 6.456 1.642 1.00 95.50 85 THR A O 1
ATOM 634 N N . ALA A 1 86 ? -5.286 4.911 3.221 1.00 94.88 86 ALA A N 1
ATOM 635 C CA . ALA A 1 86 ? -6.122 4.069 2.379 1.00 94.88 86 ALA A CA 1
ATOM 636 C C . ALA A 1 86 ? -7.593 4.337 2.694 1.00 94.88 86 ALA A C 1
ATOM 638 O O . ALA A 1 86 ? -7.958 4.627 3.834 1.00 94.88 86 ALA A O 1
ATOM 639 N N . GLN A 1 87 ? -8.445 4.250 1.680 1.00 94.94 87 GLN A N 1
ATOM 640 C CA . GLN A 1 87 ? -9.881 4.336 1.880 1.00 94.94 87 GLN A CA 1
ATOM 641 C C . GLN A 1 87 ? -10.580 3.253 1.076 1.00 94.94 87 GLN A C 1
ATOM 643 O O . GLN A 1 87 ? -10.314 3.086 -0.113 1.00 94.94 87 GLN A O 1
ATOM 648 N N . VAL A 1 88 ? -11.494 2.551 1.734 1.00 94.88 88 VAL A N 1
ATOM 649 C CA . VAL A 1 88 ? -12.269 1.467 1.143 1.00 94.88 88 VAL A CA 1
ATOM 650 C C . VAL A 1 88 ? -13.744 1.823 1.223 1.00 94.88 88 VAL A C 1
ATOM 652 O O . VAL A 1 88 ? -14.285 2.094 2.295 1.00 94.88 88 VAL A O 1
ATOM 655 N N . GLY A 1 89 ? -14.405 1.840 0.068 1.00 94.19 89 GLY A N 1
ATOM 656 C CA . GLY A 1 89 ? -15.856 1.958 -0.018 1.00 94.19 89 GLY A CA 1
ATOM 657 C C . GLY A 1 89 ? -16.495 0.574 -0.018 1.00 94.19 89 GLY A C 1
ATOM 658 O O . GLY A 1 89 ? -16.424 -0.121 -1.028 1.00 94.19 89 GLY A O 1
ATOM 659 N N . ARG A 1 90 ? -17.145 0.180 1.080 1.00 93.12 90 ARG A N 1
ATOM 660 C CA . ARG A 1 90 ? -17.851 -1.107 1.191 1.00 93.12 90 ARG A CA 1
ATOM 661 C C . ARG A 1 90 ? -19.365 -0.883 1.106 1.00 93.12 90 ARG A C 1
ATOM 663 O O . ARG A 1 90 ? -19.904 -0.170 1.956 1.00 93.12 90 ARG A O 1
ATOM 670 N N . PRO A 1 91 ? -20.069 -1.432 0.100 1.00 92.00 91 PRO A N 1
ATOM 671 C CA . PRO A 1 91 ? -21.523 -1.341 0.035 1.00 92.00 91 PRO A CA 1
ATOM 672 C C . PRO A 1 91 ? -22.156 -2.179 1.150 1.00 92.00 91 PRO A C 1
ATOM 674 O O . PRO A 1 91 ? -21.791 -3.337 1.348 1.00 92.00 91 PRO A O 1
ATOM 677 N N . ASP A 1 92 ? -23.108 -1.601 1.879 1.00 89.94 92 ASP A N 1
ATOM 678 C CA . ASP A 1 92 ? -23.933 -2.353 2.822 1.00 89.94 92 ASP A CA 1
ATOM 679 C C . ASP A 1 92 ? -25.128 -3.031 2.129 1.00 89.94 92 ASP A C 1
ATOM 681 O O . ASP A 1 92 ? -25.379 -2.850 0.936 1.00 89.94 92 ASP A O 1
ATOM 685 N N . VAL A 1 93 ? -25.892 -3.827 2.884 1.00 91.25 93 VAL A N 1
ATOM 686 C CA . VAL A 1 93 ? -27.087 -4.531 2.377 1.00 91.25 93 VAL A CA 1
ATOM 687 C C . VAL A 1 93 ? -28.172 -3.592 1.834 1.00 91.25 93 VAL A C 1
ATOM 689 O O . VAL A 1 93 ? -29.031 -4.028 1.072 1.00 91.25 93 VAL A O 1
ATOM 692 N N . GLY A 1 94 ? -28.146 -2.313 2.217 1.00 89.38 94 GLY A N 1
ATOM 693 C CA . GLY A 1 94 ? -29.041 -1.275 1.712 1.00 89.38 94 GLY A CA 1
ATOM 694 C C . GLY A 1 94 ? -28.523 -0.580 0.451 1.00 89.38 94 GLY A C 1
ATOM 695 O O . GLY A 1 94 ? -29.195 0.317 -0.055 1.00 89.38 94 GLY A O 1
ATOM 696 N N . GLY A 1 95 ? -27.348 -0.963 -0.057 1.00 87.50 95 GLY A N 1
ATOM 697 C CA . GLY A 1 95 ? -26.699 -0.337 -1.210 1.00 87.50 95 GLY A CA 1
ATOM 698 C C . GLY A 1 95 ? -25.991 0.980 -0.886 1.00 87.50 95 GLY A C 1
ATOM 699 O O . GLY A 1 95 ? -25.515 1.654 -1.800 1.00 87.50 95 GLY A O 1
ATOM 700 N N . VAL A 1 96 ? -25.899 1.363 0.392 1.00 90.69 96 VAL A N 1
ATOM 701 C CA . VAL A 1 96 ? -25.152 2.552 0.810 1.00 90.69 96 VAL A CA 1
ATOM 702 C C . VAL A 1 96 ? -23.678 2.184 0.907 1.00 90.69 96 VAL A C 1
ATOM 704 O O . VAL A 1 96 ? -23.296 1.283 1.651 1.00 90.69 96 VAL A O 1
ATOM 707 N N . VAL A 1 97 ? -22.831 2.896 0.163 1.00 92.50 97 VAL A N 1
ATOM 708 C CA . VAL A 1 97 ? -21.377 2.721 0.254 1.00 92.50 97 VAL A CA 1
ATOM 709 C C . VAL A 1 97 ? -20.874 3.389 1.528 1.00 92.50 97 VAL A C 1
ATOM 711 O O . VAL A 1 97 ? -20.926 4.612 1.667 1.00 92.50 97 VAL A O 1
ATOM 714 N N . ARG A 1 98 ? -20.378 2.578 2.461 1.00 92.69 98 ARG A N 1
ATOM 715 C CA . ARG A 1 98 ? -19.736 3.037 3.691 1.00 92.69 98 ARG A CA 1
ATOM 716 C C . ARG A 1 98 ? -18.246 3.193 3.457 1.00 92.69 98 ARG A C 1
ATOM 718 O O . ARG A 1 98 ? -17.594 2.283 2.952 1.00 92.69 98 ARG A O 1
ATOM 725 N N . ALA A 1 99 ? -17.728 4.356 3.822 1.00 95.12 99 ALA A N 1
ATOM 726 C CA . ALA A 1 99 ? -16.312 4.646 3.734 1.00 95.12 99 ALA A CA 1
ATOM 727 C C . ALA A 1 99 ? -15.597 4.181 5.004 1.00 95.12 99 ALA A C 1
ATOM 729 O O . ALA A 1 99 ? -15.979 4.577 6.104 1.00 95.12 99 ALA A O 1
ATOM 730 N N . PHE A 1 100 ? -14.553 3.380 4.829 1.00 96.25 100 PHE A N 1
ATOM 731 C CA . PHE A 1 100 ? -13.597 3.003 5.862 1.00 96.25 100 PHE A CA 1
ATOM 732 C C . PHE A 1 100 ? -12.267 3.657 5.521 1.00 96.25 100 PHE A C 1
ATOM 734 O O . PHE A 1 100 ? -11.709 3.413 4.451 1.00 96.25 100 PHE A O 1
ATOM 741 N N . THR A 1 101 ? -11.795 4.539 6.391 1.00 97.06 101 THR A N 1
ATOM 742 C CA . THR A 1 101 ? -10.562 5.300 6.208 1.00 97.06 101 THR A CA 1
ATOM 743 C C . THR A 1 101 ? -9.503 4.774 7.161 1.00 97.06 101 THR A C 1
ATOM 745 O O . THR A 1 101 ? -9.664 4.860 8.376 1.00 97.06 101 THR A O 1
ATOM 748 N N . TYR A 1 102 ? -8.408 4.289 6.588 1.00 96.88 102 TYR A N 1
ATOM 749 C CA . TYR A 1 102 ? -7.243 3.761 7.280 1.00 96.88 102 TYR A CA 1
ATOM 750 C C . TYR A 1 102 ? -6.122 4.797 7.223 1.00 96.88 102 TYR A C 1
ATOM 752 O O . TYR A 1 102 ? -5.555 5.055 6.157 1.00 96.88 102 TYR A O 1
ATOM 760 N N . ALA A 1 103 ? -5.819 5.443 8.346 1.00 95.69 103 ALA A N 1
ATOM 761 C CA . ALA A 1 103 ? -4.786 6.475 8.414 1.00 95.69 103 ALA A CA 1
ATOM 762 C C . ALA A 1 103 ? -3.438 5.899 8.866 1.00 95.69 103 ALA A C 1
ATOM 764 O O . ALA A 1 103 ? -3.378 4.886 9.562 1.00 95.69 103 ALA A O 1
ATOM 765 N N . GLY A 1 104 ? -2.345 6.565 8.482 1.00 94.75 104 GLY A N 1
ATOM 766 C CA . GLY A 1 104 ? -0.996 6.174 8.901 1.00 94.75 104 GLY A CA 1
ATOM 767 C C . GLY A 1 104 ? -0.527 4.844 8.307 1.00 94.75 104 GLY A C 1
ATOM 768 O O . GLY A 1 104 ? 0.286 4.162 8.920 1.00 94.75 104 GLY A O 1
ATOM 769 N N . CYS A 1 105 ? -1.040 4.473 7.133 1.00 95.75 105 CYS A N 1
ATOM 770 C CA . CYS A 1 105 ? -0.731 3.207 6.489 1.00 95.75 105 CYS A CA 1
ATOM 771 C C . CYS A 1 105 ? 0.718 3.144 6.001 1.00 95.75 105 CYS A C 1
ATO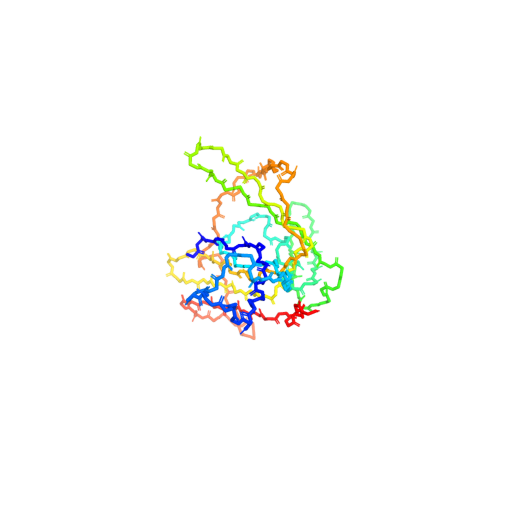M 773 O O . CYS A 1 105 ? 1.252 4.114 5.447 1.00 95.75 105 CYS A O 1
ATOM 775 N N . LYS A 1 106 ? 1.323 1.968 6.137 1.00 95.81 106 LYS A N 1
ATOM 776 C CA . LYS A 1 106 ? 2.616 1.590 5.572 1.00 95.81 106 LYS A CA 1
ATOM 777 C C . LYS A 1 106 ? 2.524 0.223 4.906 1.00 95.81 106 LYS A C 1
ATOM 779 O O . LYS A 1 106 ? 1.729 -0.617 5.311 1.00 95.81 106 LYS A O 1
ATOM 784 N N . VAL A 1 107 ? 3.360 0.005 3.895 1.00 95.88 107 VAL A N 1
ATOM 785 C CA . VAL A 1 107 ? 3.499 -1.303 3.244 1.00 95.88 107 VAL A CA 1
ATOM 786 C C . VAL A 1 107 ? 4.497 -2.133 4.048 1.00 95.88 107 VAL A C 1
ATOM 788 O O . VAL A 1 107 ? 5.682 -1.800 4.073 1.00 95.88 107 VAL A O 1
ATOM 791 N N . ALA A 1 108 ? 4.018 -3.186 4.707 1.00 95.19 108 ALA A N 1
ATOM 792 C CA . ALA A 1 108 ? 4.845 -4.125 5.461 1.00 95.19 108 ALA A CA 1
ATOM 793 C C . ALA A 1 108 ? 5.574 -5.095 4.526 1.00 95.19 108 ALA A C 1
ATOM 795 O O . ALA A 1 108 ? 6.782 -5.266 4.637 1.00 95.19 108 ALA A O 1
ATOM 796 N N . SER A 1 109 ? 4.874 -5.649 3.541 1.00 95.75 109 SER A N 1
ATOM 797 C CA . SER A 1 109 ? 5.469 -6.502 2.511 1.00 95.75 109 SER A CA 1
ATOM 798 C C . SER A 1 109 ? 4.725 -6.354 1.190 1.00 95.75 109 SER A C 1
ATOM 800 O O . SER A 1 109 ? 3.618 -5.810 1.138 1.00 95.75 109 SER A O 1
ATOM 802 N N . TRP A 1 110 ? 5.358 -6.776 0.099 1.00 96.50 110 TRP A N 1
ATOM 803 C CA . TRP A 1 110 ? 4.770 -6.680 -1.230 1.00 96.50 110 TRP A CA 1
ATOM 804 C C . TRP A 1 110 ? 5.264 -7.771 -2.174 1.00 96.50 110 TRP A C 1
ATOM 806 O O . TRP A 1 110 ? 6.373 -8.293 -2.040 1.00 96.50 110 TRP A O 1
ATOM 816 N N . GLU A 1 111 ? 4.449 -8.054 -3.185 1.00 96.25 111 GLU A N 1
ATOM 817 C CA . GLU A 1 111 ? 4.756 -8.966 -4.279 1.00 96.25 111 GLU A CA 1
ATOM 818 C C . GLU A 1 111 ? 4.280 -8.381 -5.612 1.00 96.25 111 GLU A C 1
ATOM 820 O O . GLU A 1 111 ? 3.116 -8.028 -5.780 1.00 96.25 111 GLU A O 1
ATOM 825 N N . LEU A 1 112 ? 5.190 -8.294 -6.578 1.00 94.25 112 LEU A N 1
ATOM 826 C CA . LEU A 1 112 ? 4.910 -7.982 -7.972 1.00 94.25 112 LEU A CA 1
ATOM 827 C C . LEU A 1 112 ? 5.081 -9.258 -8.796 1.00 94.25 112 LEU A C 1
ATOM 829 O O . LEU A 1 112 ? 6.187 -9.796 -8.878 1.00 94.25 112 LEU A O 1
ATOM 833 N N . ALA A 1 113 ? 4.013 -9.702 -9.449 1.00 94.44 113 ALA A N 1
ATOM 834 C CA . ALA A 1 113 ? 4.014 -10.914 -10.259 1.00 94.44 113 ALA A CA 1
ATOM 835 C C . ALA A 1 113 ? 3.482 -10.652 -11.672 1.00 94.44 113 ALA A C 1
ATOM 837 O O . ALA A 1 113 ? 2.640 -9.780 -11.895 1.00 94.44 113 ALA A O 1
ATOM 838 N N . VAL A 1 114 ? 3.998 -11.395 -12.650 1.00 93.56 114 VAL A N 1
ATOM 839 C CA . VAL A 1 114 ? 3.481 -11.403 -14.022 1.00 93.56 114 VAL A CA 1
ATOM 840 C C . VAL A 1 114 ? 3.784 -12.733 -14.707 1.00 93.56 114 VAL A C 1
ATOM 842 O O . VAL A 1 114 ? 4.915 -13.222 -14.661 1.00 93.56 114 VAL A O 1
ATOM 845 N N . GLU A 1 115 ? 2.795 -13.287 -15.405 1.00 93.69 115 GLU A N 1
ATOM 846 C CA . GLU A 1 115 ? 2.912 -14.523 -16.184 1.00 93.69 115 GLU A CA 1
ATOM 847 C C . GLU A 1 115 ? 2.481 -14.319 -17.645 1.00 93.69 115 GLU A C 1
ATOM 849 O O . GLU A 1 115 ? 1.657 -13.463 -17.978 1.00 93.69 115 GLU A O 1
ATOM 854 N N . ALA A 1 116 ? 3.078 -15.087 -18.558 1.00 92.12 116 ALA A N 1
ATOM 855 C CA . ALA A 1 116 ? 2.744 -15.065 -19.974 1.00 92.12 116 ALA A CA 1
ATOM 856 C C . ALA A 1 116 ? 1.266 -15.416 -20.215 1.00 92.12 116 ALA A C 1
ATOM 858 O O . ALA A 1 116 ? 0.847 -16.553 -20.037 1.00 92.12 116 ALA A O 1
ATOM 859 N N . GLY A 1 117 ? 0.506 -14.442 -20.721 1.00 91.12 117 GLY A N 1
ATOM 860 C CA . GLY A 1 117 ? -0.936 -14.577 -20.952 1.00 91.12 117 GLY A CA 1
ATOM 861 C C . GLY A 1 117 ? -1.795 -13.896 -19.887 1.00 91.12 117 GLY A C 1
ATOM 862 O O . GLY A 1 117 ? -3.003 -13.797 -20.083 1.00 91.12 117 GLY A O 1
ATOM 863 N N . GLU A 1 118 ? -1.180 -13.357 -18.833 1.00 91.12 118 GLU A N 1
ATOM 864 C CA . GLU A 1 118 ? -1.869 -12.733 -17.705 1.00 91.12 118 GLU A CA 1
ATOM 865 C C . GLU A 1 118 ? -1.478 -11.262 -17.512 1.00 91.12 118 GLU A C 1
ATOM 867 O O . GLU A 1 118 ? -0.471 -10.768 -18.042 1.00 91.12 118 GLU A O 1
ATOM 872 N N . ASN A 1 119 ? -2.313 -10.543 -16.759 1.00 92.81 119 ASN A N 1
ATOM 873 C CA . ASN A 1 119 ? -2.012 -9.187 -16.315 1.00 92.81 119 ASN A CA 1
ATOM 874 C C . ASN A 1 119 ? -0.980 -9.226 -15.184 1.00 92.81 119 ASN A C 1
ATOM 876 O O . ASN A 1 119 ? -0.930 -10.169 -14.402 1.00 92.81 119 ASN A O 1
ATOM 880 N N . ALA A 1 120 ? -0.162 -8.182 -15.096 1.00 93.94 120 ALA A N 1
ATOM 881 C CA . ALA A 1 120 ? 0.722 -8.001 -13.957 1.00 93.94 120 ALA A CA 1
ATOM 882 C C . ALA A 1 120 ? -0.109 -7.665 -12.715 1.00 93.94 120 ALA A C 1
ATOM 884 O O . ALA A 1 120 ? -1.054 -6.875 -12.793 1.00 93.94 120 ALA A O 1
ATOM 885 N N . THR A 1 121 ? 0.265 -8.228 -11.575 1.00 94.75 121 THR A N 1
ATOM 886 C CA . THR A 1 121 ? -0.453 -8.092 -10.308 1.00 94.75 121 THR A CA 1
ATOM 887 C C . THR A 1 121 ? 0.466 -7.580 -9.216 1.00 94.75 121 THR A C 1
ATOM 889 O O . THR A 1 121 ? 1.658 -7.887 -9.199 1.00 94.75 121 THR A O 1
ATOM 892 N N . LEU A 1 122 ? -0.104 -6.810 -8.299 1.00 95.00 122 LEU A N 1
ATOM 893 C CA . LEU A 1 122 ? 0.558 -6.275 -7.123 1.00 95.00 122 LEU A CA 1
ATOM 894 C C . LEU A 1 122 ? -0.216 -6.719 -5.880 1.00 95.00 122 LEU A C 1
ATOM 896 O O . LEU A 1 122 ? -1.382 -6.357 -5.720 1.00 95.00 122 LEU A O 1
ATOM 900 N N . GLY A 1 123 ? 0.439 -7.488 -5.018 1.00 96.00 123 GLY A N 1
ATOM 901 C CA . GLY A 1 123 ? -0.016 -7.786 -3.665 1.00 96.00 123 GLY A CA 1
ATOM 902 C C . GLY A 1 123 ? 0.709 -6.897 -2.662 1.00 96.00 123 GLY A C 1
ATOM 903 O O . GLY A 1 123 ? 1.925 -6.725 -2.757 1.00 96.00 123 GLY A O 1
ATOM 904 N N . LEU A 1 124 ? -0.030 -6.322 -1.719 1.00 96.19 124 LEU A N 1
ATOM 905 C CA . LEU A 1 124 ? 0.492 -5.494 -0.637 1.00 96.19 124 LEU A CA 1
ATOM 906 C C . LEU A 1 124 ? -0.056 -5.997 0.693 1.00 96.19 124 LEU A C 1
ATOM 908 O O . LEU A 1 124 ? -1.268 -6.121 0.832 1.00 96.19 124 LEU A O 1
ATOM 912 N N . THR A 1 125 ? 0.819 -6.164 1.675 1.00 96.38 125 THR A N 1
ATOM 913 C CA . THR A 1 125 ? 0.435 -6.279 3.083 1.00 96.38 125 THR A CA 1
ATOM 914 C C . THR A 1 125 ? 0.571 -4.899 3.705 1.00 96.38 125 THR A C 1
ATOM 916 O O . THR A 1 125 ? 1.647 -4.289 3.653 1.00 96.38 125 THR A O 1
ATOM 919 N N . VAL A 1 126 ? -0.508 -4.375 4.272 1.00 95.81 126 VAL A N 1
ATOM 920 C CA . VAL A 1 126 ? -0.566 -3.020 4.823 1.00 95.81 126 VAL A CA 1
ATOM 921 C C . VAL A 1 126 ? -0.787 -3.082 6.325 1.00 95.81 126 VAL A C 1
ATOM 923 O O . VAL A 1 126 ? -1.658 -3.798 6.808 1.00 95.81 126 VAL A O 1
ATOM 926 N N . ILE A 1 127 ? -0.031 -2.261 7.046 1.00 95.12 127 ILE A N 1
ATOM 927 C CA . ILE A 1 127 ? -0.265 -1.947 8.457 1.00 95.12 127 ILE A CA 1
ATOM 928 C C . ILE A 1 127 ? -0.704 -0.491 8.566 1.00 95.12 127 ILE A C 1
ATOM 930 O O . ILE A 1 127 ? -0.213 0.358 7.823 1.00 95.12 127 ILE A O 1
ATOM 934 N N . GLY A 1 128 ? -1.637 -0.193 9.460 1.00 94.44 128 GLY A N 1
ATOM 935 C CA . GLY A 1 128 ? -2.221 1.128 9.664 1.00 94.44 128 GLY A CA 1
ATOM 936 C C . GLY A 1 128 ? -2.193 1.554 11.126 1.00 94.44 128 GLY A C 1
ATOM 937 O O . GLY A 1 128 ? -1.922 0.764 12.022 1.00 94.44 128 GLY A O 1
ATOM 938 N N . MET A 1 129 ? -2.477 2.833 11.362 1.00 92.88 129 MET A N 1
ATOM 939 C CA . MET A 1 129 ? -2.530 3.403 12.709 1.00 92.88 129 MET A CA 1
ATOM 940 C C . MET A 1 129 ? -3.955 3.411 13.268 1.00 92.88 129 MET A C 1
ATOM 942 O O . MET A 1 129 ? -4.162 3.129 14.443 1.00 92.88 129 MET A O 1
ATOM 946 N N . THR A 1 130 ? -4.939 3.790 12.450 1.00 93.31 130 THR A N 1
ATOM 947 C CA . THR A 1 130 ? -6.338 3.920 12.878 1.00 93.31 130 THR A CA 1
ATOM 948 C C . THR A 1 130 ? -7.303 3.614 11.743 1.00 93.31 130 THR A C 1
ATOM 950 O O . THR A 1 130 ? -7.015 3.918 10.584 1.00 93.31 130 THR A O 1
ATOM 953 N N . GLU A 1 131 ? -8.475 3.083 12.091 1.00 96.12 131 GLU A N 1
ATOM 954 C CA . GLU A 1 131 ? -9.642 3.002 11.212 1.00 96.12 131 GLU A CA 1
ATOM 955 C C . GLU A 1 131 ? -10.713 4.010 11.669 1.00 96.12 131 GLU A C 1
ATOM 957 O O . GLU A 1 131 ? -10.981 4.183 12.859 1.00 96.12 131 GLU A O 1
ATOM 962 N N . THR A 1 132 ? -11.346 4.704 10.724 1.00 95.25 132 THR A N 1
ATOM 963 C CA . THR A 1 132 ? -12.505 5.563 10.995 1.00 95.25 132 THR A CA 1
ATOM 964 C C . THR A 1 132 ? -13.507 5.538 9.851 1.00 95.25 132 THR A C 1
ATOM 966 O O . THR A 1 132 ? -13.137 5.438 8.685 1.00 95.25 132 THR A O 1
ATOM 969 N N . THR A 1 133 ? -14.790 5.699 10.173 1.00 94.31 133 THR A N 1
ATOM 970 C CA . THR A 1 133 ? -15.878 5.818 9.189 1.00 94.31 133 THR A CA 1
ATOM 971 C C . THR A 1 133 ? -16.460 7.233 9.113 1.00 94.31 133 THR A C 1
ATOM 973 O O . THR A 1 133 ? -17.515 7.446 8.518 1.00 94.31 133 THR A O 1
ATOM 976 N N . ALA A 1 134 ? -15.821 8.213 9.762 1.00 92.56 134 ALA A N 1
ATOM 977 C CA . ALA A 1 134 ? -16.313 9.592 9.829 1.00 92.56 134 ALA A CA 1
ATOM 978 C C . ALA A 1 134 ? -15.981 10.421 8.575 1.00 92.56 134 ALA A C 1
ATOM 980 O O . ALA A 1 134 ? -16.585 11.468 8.342 1.00 92.56 134 ALA A O 1
ATOM 981 N N . THR A 1 135 ? -15.012 9.977 7.773 1.00 92.12 135 THR A N 1
ATOM 982 C CA . THR A 1 135 ? -14.572 10.674 6.562 1.00 92.12 135 THR A CA 1
ATOM 983 C C . THR A 1 135 ? -15.351 10.164 5.344 1.00 92.12 135 THR A C 1
ATOM 985 O O . THR A 1 135 ? -15.322 8.962 5.078 1.00 92.12 135 THR A O 1
ATOM 988 N N . PRO A 1 136 ? -16.021 11.040 4.569 1.00 92.19 136 PRO A N 1
ATOM 989 C CA . PRO A 1 136 ? -16.703 10.640 3.338 1.00 92.19 136 PRO A CA 1
ATOM 990 C C . PRO A 1 136 ? -15.759 9.990 2.320 1.00 92.19 136 PRO A C 1
ATOM 992 O O . PRO A 1 136 ? -14.570 10.314 2.282 1.00 92.19 136 PRO A O 1
ATOM 995 N N . LEU A 1 137 ? -16.296 9.106 1.471 1.00 93.25 137 LEU A N 1
ATOM 996 C CA . LEU A 1 137 ? -15.526 8.465 0.403 1.00 93.25 137 LEU A CA 1
ATOM 997 C C . LEU A 1 137 ? -14.972 9.517 -0.565 1.00 93.25 137 LEU A C 1
ATOM 999 O O . LEU A 1 137 ? -15.723 10.344 -1.088 1.00 93.25 137 LEU A O 1
ATOM 1003 N N . ALA A 1 138 ? -13.665 9.481 -0.807 1.00 92.88 138 ALA A N 1
ATOM 1004 C CA . ALA A 1 138 ? -13.022 10.352 -1.772 1.00 92.88 138 ALA A CA 1
ATOM 1005 C C . ALA A 1 138 ? -13.508 10.044 -3.196 1.00 92.88 138 ALA A C 1
ATOM 1007 O O . ALA A 1 138 ? -13.695 8.890 -3.583 1.00 92.88 138 ALA A O 1
ATOM 1008 N N . VAL A 1 139 ? -13.683 11.095 -3.999 1.00 92.19 139 VAL A N 1
ATOM 1009 C CA . VAL A 1 139 ? -14.020 10.949 -5.417 1.00 92.19 139 VAL A CA 1
ATOM 1010 C C . VAL A 1 139 ? -12.744 10.640 -6.193 1.00 92.19 139 VAL A C 1
ATOM 1012 O O . VAL A 1 139 ? -11.838 11.472 -6.261 1.00 92.19 139 VAL A O 1
ATOM 1015 N N . ALA A 1 140 ? -12.679 9.448 -6.786 1.00 86.31 140 ALA A N 1
ATOM 1016 C CA . ALA A 1 140 ? -11.553 9.045 -7.616 1.00 86.31 140 ALA A CA 1
ATOM 1017 C C . ALA A 1 140 ? -11.501 9.862 -8.917 1.00 86.31 140 ALA A C 1
ATOM 1019 O O . ALA A 1 140 ? -12.524 10.106 -9.561 1.00 86.31 140 ALA A O 1
ATOM 1020 N N . THR A 1 141 ? -10.295 10.262 -9.318 1.00 87.00 141 THR A N 1
ATOM 1021 C CA . THR A 1 141 ? -10.043 10.950 -10.586 1.00 87.00 141 THR A CA 1
ATOM 1022 C C . THR A 1 141 ? -9.052 10.154 -11.424 1.00 87.00 141 THR A C 1
ATOM 1024 O O . THR A 1 141 ? -8.025 9.679 -10.937 1.00 87.00 141 THR A O 1
ATOM 1027 N N . PHE A 1 142 ? -9.370 10.016 -12.709 1.00 85.56 142 PHE A N 1
ATOM 1028 C CA . PHE A 1 142 ? -8.605 9.220 -13.661 1.00 85.56 142 PHE A CA 1
ATOM 1029 C C . PHE A 1 142 ? -8.259 10.078 -14.874 1.00 85.56 142 PHE A C 1
ATOM 1031 O O . PHE A 1 142 ? -9.117 10.811 -15.374 1.00 85.56 142 PHE A O 1
ATOM 1038 N N . ALA A 1 143 ? -7.018 9.999 -15.357 1.00 86.19 143 ALA A N 1
ATOM 1039 C CA . ALA A 1 143 ? -6.668 10.639 -16.618 1.00 86.19 143 ALA A CA 1
ATOM 1040 C C . ALA A 1 143 ? -7.150 9.787 -17.804 1.00 86.19 143 ALA A C 1
ATOM 1042 O O . ALA A 1 143 ? -7.590 8.642 -17.652 1.00 86.19 143 ALA A O 1
ATOM 1043 N N . THR A 1 144 ? -7.051 10.339 -19.013 1.00 85.81 144 THR A N 1
ATOM 1044 C CA . THR A 1 144 ? -7.343 9.599 -20.246 1.00 85.81 144 THR A CA 1
ATOM 1045 C C . THR A 1 144 ? -6.554 8.287 -20.283 1.00 85.81 144 THR A C 1
ATOM 1047 O O . THR A 1 144 ? -5.386 8.246 -19.899 1.00 85.81 144 THR A O 1
ATOM 1050 N N . ASP A 1 145 ? -7.200 7.212 -20.739 1.00 80.75 145 ASP A N 1
ATOM 1051 C CA . ASP A 1 145 ? -6.645 5.858 -20.837 1.00 80.75 145 ASP A CA 1
ATOM 1052 C C . ASP A 1 145 ? -6.258 5.171 -19.505 1.00 80.75 145 ASP A C 1
ATOM 1054 O O . ASP A 1 145 ? -5.632 4.118 -19.542 1.00 80.75 145 ASP A O 1
ATOM 1058 N N . ALA A 1 146 ? -6.646 5.666 -18.324 1.00 81.00 146 ALA A N 1
ATOM 1059 C CA . ALA A 1 146 ? -6.223 5.088 -17.033 1.00 81.00 146 ALA A CA 1
ATOM 1060 C C . ALA A 1 146 ? -6.522 3.584 -16.833 1.00 81.00 146 ALA A C 1
ATOM 1062 O O . ALA A 1 146 ? -5.811 2.910 -16.095 1.00 81.00 146 ALA A O 1
ATOM 1063 N N . ALA A 1 147 ? -7.522 3.034 -17.525 1.00 82.00 147 ALA A N 1
ATOM 1064 C CA . ALA A 1 147 ? -8.000 1.660 -17.349 1.00 82.00 147 ALA A CA 1
ATOM 1065 C C . ALA A 1 147 ? -7.194 0.580 -18.110 1.00 82.00 147 ALA A C 1
ATOM 1067 O O . ALA A 1 147 ? -7.721 -0.497 -18.383 1.00 82.00 147 ALA A O 1
ATOM 1068 N N . ARG A 1 148 ? -5.942 0.845 -18.512 1.00 88.88 148 ARG A N 1
ATOM 1069 C CA . ARG A 1 148 ? -5.112 -0.145 -19.227 1.00 88.88 148 ARG A CA 1
ATOM 1070 C C . ARG A 1 148 ? -4.170 -0.878 -18.260 1.00 88.88 148 ARG A C 1
ATOM 1072 O O . ARG A 1 148 ? -3.231 -0.245 -17.765 1.00 88.88 148 ARG A O 1
ATOM 1079 N N . PRO A 1 149 ? -4.374 -2.185 -18.013 1.00 90.56 149 PRO A N 1
ATOM 1080 C CA . PRO A 1 149 ? -3.463 -2.962 -17.189 1.00 90.56 149 PRO A CA 1
ATOM 1081 C C . PRO A 1 149 ? -2.153 -3.249 -17.930 1.00 90.56 149 PRO A C 1
ATOM 1083 O O . PRO A 1 149 ? -2.104 -3.404 -19.159 1.00 90.56 149 PRO A O 1
ATOM 1086 N N . LEU A 1 150 ? -1.076 -3.346 -17.161 1.00 91.62 150 LEU A N 1
ATOM 1087 C CA . LEU A 1 150 ? 0.174 -3.929 -17.605 1.00 91.62 150 LEU A CA 1
ATOM 1088 C C . LEU A 1 150 ? 0.020 -5.452 -17.659 1.00 91.62 150 LEU A C 1
ATOM 1090 O O . LEU A 1 150 ? -0.718 -6.055 -16.889 1.00 91.62 150 LEU A O 1
ATOM 1094 N N . ASN A 1 151 ? 0.714 -6.079 -18.599 1.00 92.38 151 ASN A N 1
ATOM 1095 C CA . ASN A 1 151 ? 0.720 -7.521 -18.784 1.00 92.38 151 ASN A CA 1
ATOM 1096 C C . ASN A 1 151 ? 2.114 -7.936 -19.253 1.00 92.38 151 ASN A C 1
ATOM 1098 O O . ASN A 1 151 ? 2.974 -7.080 -19.495 1.00 92.38 151 ASN A O 1
ATOM 1102 N N . PHE A 1 152 ? 2.330 -9.238 -19.419 1.00 90.19 152 PHE A N 1
ATOM 1103 C CA . PHE A 1 152 ? 3.646 -9.795 -19.733 1.00 90.19 152 PHE A CA 1
ATOM 1104 C C . PHE A 1 152 ? 4.355 -9.143 -20.935 1.00 90.19 152 PHE A C 1
ATOM 1106 O O . PHE A 1 152 ? 5.575 -9.014 -20.934 1.00 90.19 152 PHE A O 1
ATOM 1113 N N . ARG A 1 153 ? 3.617 -8.663 -21.950 1.00 90.19 153 ARG A N 1
ATOM 1114 C CA . ARG A 1 153 ? 4.214 -8.071 -23.165 1.00 90.19 153 ARG A CA 1
ATOM 1115 C C . ARG A 1 153 ? 4.867 -6.706 -22.930 1.00 90.19 153 ARG A C 1
ATOM 1117 O O . ARG A 1 153 ? 5.609 -6.240 -23.788 1.00 90.19 153 ARG A O 1
ATOM 1124 N N . HIS A 1 154 ? 4.537 -6.043 -21.823 1.00 88.94 154 HIS A N 1
ATOM 1125 C CA . HIS A 1 154 ? 5.060 -4.721 -21.479 1.00 88.94 154 HIS A CA 1
ATOM 1126 C C . HIS A 1 154 ? 6.340 -4.800 -20.629 1.00 88.94 154 HIS A C 1
ATOM 1128 O O . HIS A 1 154 ? 6.973 -3.774 -20.396 1.00 88.94 154 HIS A O 1
ATOM 1134 N N . GLY A 1 155 ? 6.717 -5.996 -20.162 1.00 83.44 155 GLY A N 1
ATOM 1135 C CA . GLY A 1 155 ? 7.907 -6.228 -19.349 1.00 83.44 155 GLY A CA 1
ATOM 1136 C C . GLY A 1 155 ? 9.053 -6.860 -20.138 1.00 83.44 155 GLY A C 1
ATOM 1137 O O . GLY A 1 155 ? 8.850 -7.558 -21.131 1.00 83.44 155 GLY A O 1
ATOM 1138 N N . ALA A 1 156 ? 10.276 -6.646 -19.663 1.00 87.38 156 ALA A N 1
ATOM 1139 C CA . ALA A 1 156 ? 11.459 -7.369 -20.109 1.00 87.38 156 ALA A CA 1
ATOM 1140 C C . ALA A 1 156 ? 12.340 -7.683 -18.897 1.00 87.38 156 ALA A C 1
ATOM 1142 O O . ALA A 1 156 ? 12.465 -6.860 -17.992 1.00 87.38 156 ALA A O 1
ATOM 1143 N N . VAL A 1 157 ? 12.969 -8.859 -18.895 1.00 88.12 157 VAL A N 1
ATOM 1144 C CA . VAL A 1 157 ? 13.941 -9.252 -17.868 1.00 88.12 157 VAL A CA 1
ATOM 1145 C C . VAL A 1 157 ? 15.324 -9.258 -18.495 1.00 88.12 157 VAL A C 1
ATOM 1147 O O . VAL A 1 157 ? 15.526 -9.839 -19.563 1.00 88.12 157 VAL A O 1
ATOM 1150 N N . THR A 1 158 ? 16.287 -8.623 -17.836 1.00 90.69 158 THR A N 1
ATOM 1151 C CA . THR A 1 158 ? 17.693 -8.660 -18.236 1.00 90.69 158 THR A CA 1
ATOM 1152 C C . THR A 1 158 ? 18.557 -9.112 -17.064 1.00 90.69 158 THR A C 1
ATOM 1154 O O . THR A 1 158 ? 18.318 -8.742 -15.918 1.00 90.69 158 THR A O 1
ATOM 1157 N N . ILE A 1 159 ? 19.560 -9.942 -17.341 1.00 90.62 159 ILE A N 1
ATOM 1158 C CA . ILE A 1 159 ? 20.548 -10.412 -16.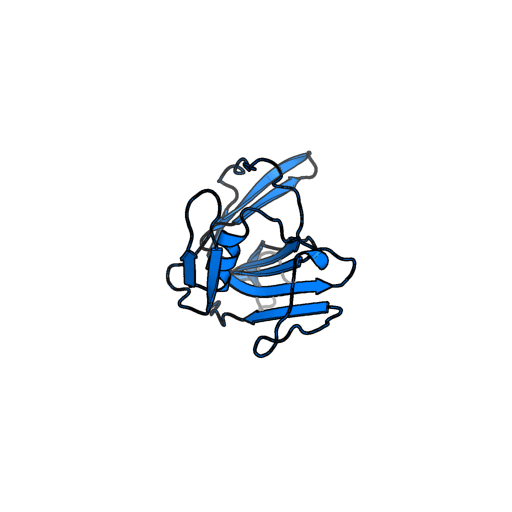365 1.00 90.62 159 ILE A CA 1
ATOM 1159 C C . ILE A 1 159 ? 21.917 -10.028 -16.912 1.00 90.62 159 ILE A C 1
ATOM 1161 O O . ILE A 1 159 ? 22.263 -10.400 -18.033 1.00 90.62 159 ILE A O 1
ATOM 1165 N N . ALA A 1 160 ? 22.673 -9.234 -16.148 1.00 92.25 160 ALA A N 1
ATOM 1166 C CA . ALA A 1 160 ? 23.963 -8.681 -16.575 1.00 92.25 160 ALA A CA 1
ATOM 1167 C C . ALA A 1 160 ? 23.912 -7.981 -17.957 1.00 92.25 160 ALA A C 1
ATOM 1169 O O . ALA A 1 160 ? 24.853 -8.051 -18.742 1.00 92.25 160 ALA A O 1
ATOM 1170 N N . GLY A 1 161 ? 22.787 -7.327 -18.272 1.00 90.62 161 GLY A N 1
ATOM 1171 C CA . GLY A 1 161 ? 22.569 -6.622 -19.541 1.00 90.62 161 GLY A CA 1
ATOM 1172 C C . GLY A 1 161 ? 22.101 -7.496 -20.713 1.00 90.62 161 GLY A C 1
ATOM 1173 O O . GLY A 1 161 ? 21.741 -6.953 -21.754 1.00 90.62 161 GLY A O 1
ATOM 1174 N N . ALA A 1 162 ? 22.038 -8.822 -20.560 1.00 92.56 162 ALA A N 1
ATOM 1175 C CA . ALA A 1 162 ? 21.499 -9.729 -21.572 1.00 92.56 162 ALA A CA 1
ATOM 1176 C C . ALA A 1 162 ? 20.023 -10.053 -21.302 1.00 92.56 162 ALA A C 1
ATOM 1178 O O . ALA A 1 162 ? 19.637 -10.292 -20.159 1.00 92.56 162 ALA A O 1
ATOM 1179 N N . ALA A 1 163 ? 19.193 -10.092 -22.348 1.00 90.88 163 ALA A N 1
ATOM 1180 C CA . ALA A 1 163 ? 17.780 -10.449 -22.217 1.00 90.88 163 ALA A CA 1
ATOM 1181 C C . ALA A 1 163 ? 17.608 -11.902 -21.742 1.00 90.88 163 ALA A C 1
ATOM 1183 O O . ALA A 1 163 ? 18.100 -12.839 -22.376 1.00 90.88 163 ALA A O 1
ATOM 1184 N N . ALA A 1 164 ? 16.864 -12.086 -20.654 1.00 91.00 164 ALA A N 1
ATOM 1185 C CA . ALA A 1 164 ? 16.469 -13.386 -20.137 1.00 91.00 164 ALA A CA 1
ATOM 1186 C C . ALA A 1 164 ? 15.066 -13.737 -20.648 1.00 91.00 164 ALA A C 1
ATOM 1188 O O . ALA A 1 164 ? 14.124 -12.954 -20.525 1.00 91.00 164 ALA A O 1
ATOM 1189 N N . LYS A 1 165 ? 14.917 -14.932 -21.227 1.00 88.94 165 LYS A N 1
ATOM 1190 C CA . LYS A 1 165 ? 13.610 -15.448 -21.650 1.00 88.94 165 LYS A CA 1
ATOM 1191 C C . LYS A 1 165 ? 12.950 -16.135 -20.464 1.00 88.94 165 LYS A C 1
ATOM 1193 O O . LYS A 1 165 ? 13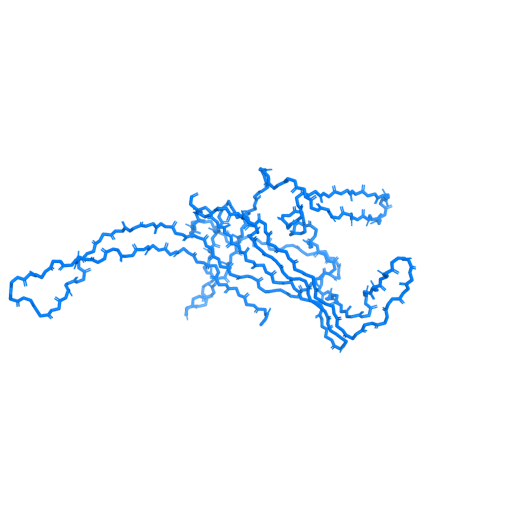.365 -17.226 -20.084 1.00 88.94 165 LYS A O 1
ATOM 1198 N N . VAL A 1 166 ? 11.928 -15.503 -19.906 1.00 89.88 166 VAL A N 1
ATOM 1199 C CA . VAL A 1 166 ? 11.138 -16.044 -18.795 1.00 89.88 166 VAL A CA 1
ATOM 1200 C C . VAL A 1 166 ? 9.711 -16.338 -19.256 1.00 89.88 166 VAL A C 1
ATOM 1202 O O . VAL A 1 166 ? 9.279 -15.832 -20.291 1.00 89.88 166 VAL A O 1
ATOM 1205 N N . ARG A 1 167 ? 8.992 -17.195 -18.527 1.00 92.06 167 ARG A N 1
ATOM 1206 C CA . ARG A 1 167 ? 7.541 -17.409 -18.712 1.00 92.06 167 ARG A CA 1
ATOM 1207 C C . ARG A 1 167 ? 6.713 -16.732 -17.624 1.00 92.06 167 ARG A C 1
ATOM 1209 O O . ARG A 1 167 ? 5.581 -16.356 -17.890 1.00 92.06 167 ARG A O 1
ATOM 1216 N N . ALA A 1 168 ? 7.313 -16.537 -16.457 1.00 92.31 168 ALA A N 1
ATOM 1217 C CA . ALA A 1 168 ? 6.768 -15.793 -15.340 1.00 92.31 168 ALA A CA 1
ATOM 1218 C C . ALA A 1 168 ? 7.910 -15.080 -14.605 1.00 92.31 168 ALA A C 1
ATOM 1220 O O . ALA A 1 168 ? 9.072 -15.490 -14.708 1.00 92.31 168 ALA A O 1
ATOM 1221 N N . LEU A 1 169 ? 7.577 -14.014 -13.889 1.00 91.62 169 LEU A N 1
ATOM 1222 C CA . LEU A 1 169 ? 8.468 -13.290 -12.993 1.00 91.62 169 LEU A CA 1
ATOM 1223 C C . LEU A 1 169 ? 7.686 -12.928 -11.734 1.00 91.62 169 LEU A C 1
ATOM 1225 O O . LEU A 1 169 ? 6.623 -12.322 -11.836 1.00 91.62 169 LEU A O 1
ATOM 1229 N N . THR A 1 170 ? 8.277 -13.220 -10.580 1.00 94.06 170 THR A N 1
ATOM 1230 C CA . THR A 1 170 ? 7.813 -12.733 -9.282 1.00 94.06 170 THR A CA 1
ATOM 1231 C C . THR A 1 170 ? 8.969 -12.027 -8.592 1.00 94.06 170 THR A C 1
ATOM 1233 O O . THR A 1 170 ? 10.087 -12.545 -8.553 1.00 94.06 170 THR A O 1
ATOM 1236 N N . VAL A 1 171 ? 8.706 -10.834 -8.074 1.00 92.56 171 VAL A N 1
ATOM 1237 C CA . VAL A 1 171 ? 9.626 -10.057 -7.245 1.00 92.56 171 VAL A CA 1
ATOM 1238 C C . VAL A 1 171 ? 8.874 -9.673 -5.983 1.00 92.56 171 VAL A C 1
ATOM 1240 O O . VAL A 1 171 ? 7.809 -9.072 -6.072 1.00 92.56 171 VAL A O 1
ATOM 1243 N N . SER A 1 172 ? 9.425 -9.994 -4.822 1.00 95.44 172 SER A N 1
ATOM 1244 C CA . SER A 1 172 ? 8.824 -9.670 -3.532 1.00 95.44 172 SER A CA 1
ATOM 1245 C C . SER A 1 172 ? 9.863 -9.122 -2.566 1.00 95.44 172 SER A C 1
ATOM 1247 O O . SER A 1 172 ? 11.066 -9.362 -2.720 1.00 95.44 172 SER A O 1
ATOM 1249 N N . ALA A 1 173 ? 9.397 -8.361 -1.582 1.00 95.31 173 ALA A N 1
ATOM 1250 C CA . ALA A 1 173 ? 10.216 -7.926 -0.463 1.00 95.31 173 ALA A CA 1
ATOM 1251 C C . ALA A 1 173 ? 9.379 -7.752 0.806 1.00 95.31 173 ALA A C 1
ATOM 1253 O O . ALA A 1 173 ? 8.172 -7.503 0.761 1.00 95.31 173 ALA A O 1
ATOM 1254 N N . ASP A 1 174 ? 10.075 -7.852 1.932 1.00 94.81 174 ASP A N 1
ATOM 1255 C CA . ASP A 1 174 ? 9.565 -7.582 3.267 1.00 94.81 174 ASP A CA 1
ATOM 1256 C C . ASP A 1 174 ? 10.331 -6.381 3.834 1.00 94.81 174 ASP A C 1
ATOM 1258 O O . ASP A 1 174 ? 11.567 -6.361 3.824 1.00 94.81 174 ASP A O 1
ATOM 1262 N N . ASN A 1 175 ? 9.595 -5.365 4.279 1.00 92.88 175 ASN A N 1
ATOM 1263 C CA . ASN A 1 175 ? 10.151 -4.147 4.859 1.00 92.88 175 ASN A CA 1
ATOM 1264 C C . ASN A 1 175 ? 10.469 -4.296 6.353 1.00 92.88 175 ASN A C 1
ATOM 1266 O O . ASN A 1 175 ? 10.995 -3.349 6.940 1.00 92.88 175 ASN A O 1
ATOM 1270 N N . MET A 1 176 ? 10.177 -5.456 6.955 1.00 90.38 176 MET A N 1
ATOM 1271 C CA . MET A 1 176 ? 10.491 -5.806 8.343 1.00 90.38 176 MET A CA 1
ATOM 1272 C C . MET A 1 176 ? 10.010 -4.730 9.325 1.00 90.38 176 MET A C 1
ATOM 1274 O O . MET A 1 176 ? 10.730 -4.326 10.241 1.00 90.38 176 MET A O 1
ATOM 1278 N N . LEU A 1 177 ? 8.807 -4.203 9.078 1.00 84.81 177 LEU A N 1
ATOM 1279 C CA . LEU A 1 177 ? 8.196 -3.200 9.940 1.00 84.81 177 LEU A CA 1
ATOM 1280 C C . LEU A 1 177 ? 7.711 -3.869 11.228 1.00 84.81 177 LEU A C 1
ATOM 1282 O O . LEU A 1 177 ? 7.048 -4.899 11.171 1.00 84.81 177 LEU A O 1
ATOM 1286 N N . SER A 1 178 ? 8.029 -3.255 12.366 1.00 77.25 178 SER A N 1
ATOM 1287 C CA . SER A 1 178 ? 7.454 -3.632 13.660 1.00 77.25 178 SER A CA 1
ATOM 1288 C C . SER A 1 178 ? 5.992 -3.195 13.717 1.00 77.25 178 SER A C 1
ATOM 1290 O O . SER A 1 178 ? 5.674 -2.068 13.323 1.00 77.25 178 SER A O 1
ATOM 1292 N N . ASP A 1 179 ? 5.135 -4.080 14.204 1.00 64.31 179 ASP A N 1
ATOM 1293 C CA . ASP A 1 179 ? 3.728 -3.858 14.545 1.00 64.31 179 ASP A CA 1
ATOM 1294 C C . ASP A 1 179 ? 3.509 -3.581 16.048 1.00 64.31 179 ASP A C 1
ATOM 1296 O O . ASP A 1 179 ? 2.426 -3.125 16.419 1.00 64.31 179 ASP A O 1
ATOM 1300 N N . ASP A 1 180 ? 4.550 -3.780 16.867 1.00 51.69 180 ASP A N 1
ATOM 1301 C CA . ASP A 1 180 ? 4.634 -3.421 18.297 1.00 51.69 180 ASP A CA 1
ATOM 1302 C C . ASP A 1 180 ? 4.942 -1.933 18.571 1.00 51.69 180 ASP A C 1
ATOM 1304 O O . ASP A 1 180 ? 5.819 -1.353 17.877 1.00 51.69 180 ASP A O 1
#

Secondary structure (DSSP, 8-state):
---B--EEEEEEEE--PPPTT-SS--TT-EEEEEEEEEEEEEEEPBSSSHHHHHHHHHEEEEEEEETTEEEEEEEE---TT--EEEEEEEE-TTS-EEEEEEEEEEEEEEEEEEETTSB-EEEEEEE-SEEES-SPPP-----TTTT-B-BGGG--EEETTEEE--SEEEEEEE------

Radius of gyration: 21.28 Å; chains: 1; bounding box: 53×40×64 Å

pLDDT: mean 90.25, std 6.52, range [50.41, 97.06]

Foldseek 3Di:
DQDWDWDKDWDWAAAPDDDPPDPDGDPPRTDTDDIWTWTKGKDFAWPPDCVLVLCLAAVDWDWDDDPPDIDIDGHRDDNPPPFDKDWDFDQDPVRHTFIKIFGRKGFQKKKWKAFAPDFIMIMTIITGDDIDRPDDDDDDDADPPRPDTHHPVNDWDDDPNHTDDDRMDMDMDGPNDDSD